Protein AF-A0A821VI29-F1 (afdb_monomer)

pLDDT: mean 85.99, std 6.43, range [51.91, 93.0]

Sequence (60 aa):
QIFLETELFYKGIRPAINVGLSVSRVGSAAQTKAMKQVSGKMKLELAQYREVAAFAQFGS

Solvent-accessible surface area (backbone atoms only — not comparable to full-atom values): 3716 Å² total; per-residue (Å²): 87,84,41,71,40,68,68,42,43,76,74,66,42,79,79,27,63,39,74,87,80,29,45,62,95,69,53,72,76,80,47,55,73,71,54,50,70,68,52,64,56,52,62,56,54,55,50,52,49,52,55,50,53,58,51,57,75,72,64,128

Mean predicted aligned error: 5.23 Å

Secondary structure (DSSP, 8-state):
---B-HHHHHTT-SS-B-TTT---SSGGGGS-HHHHHHHHHHHHHHHHHHHHHHHHTT--

Nearest PDB structures (foldseek):
  5swj-assembly1_A  TM=8.462E-01  e=3.624E-01  Shigella flexneri
  3a5c-assembly1_F  TM=8.000E-01  e=2.240E-01  Thermus thermophilus HB8
  5syp-assembly2_B  TM=8.445E-01  e=3.882E-01  Shigella flexneri
  6n74-assembly2_B  TM=8.421E-01  e=4.159E-01  Shigella flexneri

Structure (mmCIF, N/CA/C/O backbone):
data_AF-A0A821VI29-F1
#
_entry.id   AF-A0A821VI29-F1
#
loop_
_atom_site.group_PDB
_atom_site.id
_atom_site.type_symbol
_atom_site.label_atom_id
_atom_site.label_alt_id
_atom_site.label_comp_id
_atom_site.label_asym_id
_atom_site.label_entity_id
_atom_site.label_seq_id
_atom_site.pdbx_PDB_ins_code
_atom_site.Cartn_x
_atom_site.Cartn_y
_atom_site.Cartn_z
_atom_site.occupancy
_atom_site.B_iso_or_equiv
_atom_site.auth_seq_id
_atom_site.auth_comp_id
_atom_site.auth_asym_id
_atom_site.auth_atom_id
_atom_site.pdbx_PDB_model_num
ATOM 1 N N . GLN A 1 1 ? -3.629 10.963 0.599 1.00 86.06 1 GLN A N 1
ATOM 2 C CA . GLN A 1 1 ? -3.137 11.218 -0.762 1.00 86.06 1 GLN A CA 1
ATOM 3 C C . GLN A 1 1 ? -3.255 9.918 -1.530 1.00 86.06 1 GLN A C 1
ATOM 5 O O . GLN A 1 1 ? -2.744 8.911 -1.051 1.00 86.06 1 GLN A O 1
ATOM 10 N N . ILE A 1 2 ? -4.000 9.930 -2.634 1.00 88.81 2 ILE A N 1
ATOM 11 C CA . ILE A 1 2 ? -4.189 8.777 -3.521 1.00 88.81 2 ILE A CA 1
ATOM 12 C C . ILE A 1 2 ? -3.498 9.148 -4.830 1.00 88.81 2 ILE A C 1
ATOM 14 O O . ILE A 1 2 ? -3.927 10.089 -5.492 1.00 88.81 2 ILE A O 1
ATOM 18 N N . PHE A 1 3 ? -2.408 8.458 -5.147 1.00 90.38 3 PHE A N 1
ATOM 19 C CA . PHE A 1 3 ? -1.638 8.662 -6.368 1.00 90.38 3 PHE A CA 1
ATOM 20 C C . PHE A 1 3 ? -2.056 7.636 -7.411 1.00 90.38 3 PHE A C 1
ATOM 22 O O . PHE A 1 3 ? -2.099 6.437 -7.124 1.00 90.38 3 PHE A O 1
ATOM 29 N N . LEU A 1 4 ? -2.353 8.122 -8.612 1.00 90.69 4 LEU A N 1
ATOM 30 C CA . LEU A 1 4 ? -2.657 7.296 -9.770 1.00 90.69 4 LEU A CA 1
ATOM 31 C C . LEU A 1 4 ? -1.475 7.351 -10.734 1.00 90.69 4 LEU A C 1
ATOM 33 O O . LEU A 1 4 ? -1.051 8.442 -11.107 1.00 90.69 4 LEU A O 1
ATOM 37 N N . GLU A 1 5 ? -0.952 6.194 -11.130 1.00 89.69 5 GLU A N 1
ATOM 38 C CA . GLU A 1 5 ? 0.156 6.117 -12.087 1.00 89.69 5 GLU A CA 1
ATOM 39 C C . GLU A 1 5 ? -0.326 5.678 -13.462 1.00 89.69 5 GLU A C 1
ATOM 41 O O . GLU A 1 5 ? -1.073 4.708 -13.614 1.00 89.69 5 GLU A O 1
ATOM 46 N N . THR A 1 6 ? 0.163 6.372 -14.484 1.00 89.81 6 THR A N 1
ATOM 47 C CA . THR A 1 6 ? -0.097 6.047 -15.886 1.00 89.81 6 THR A CA 1
ATOM 48 C C . THR A 1 6 ? 0.452 4.674 -16.262 1.00 89.81 6 THR A C 1
ATOM 50 O O . THR A 1 6 ? -0.223 3.932 -16.967 1.00 89.81 6 THR A O 1
ATOM 53 N N . GLU A 1 7 ? 1.618 4.279 -15.745 1.00 88.44 7 GLU A N 1
ATOM 54 C CA . GLU A 1 7 ? 2.199 2.957 -16.015 1.00 88.44 7 GLU A CA 1
ATOM 55 C C . GLU A 1 7 ? 1.298 1.813 -15.513 1.00 88.44 7 GLU A C 1
ATOM 57 O O . GLU A 1 7 ? 1.041 0.859 -16.247 1.00 88.44 7 GLU A O 1
ATOM 62 N N . LEU A 1 8 ? 0.746 1.932 -14.298 1.00 86.88 8 LEU A N 1
ATOM 63 C CA . LEU A 1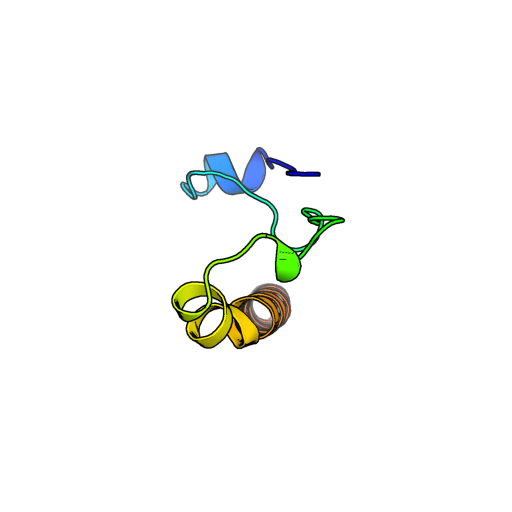 8 ? -0.208 0.959 -13.748 1.00 86.88 8 LEU A CA 1
ATOM 64 C C . LEU A 1 8 ? -1.491 0.893 -14.589 1.00 86.88 8 LEU A C 1
ATOM 66 O O . LEU A 1 8 ? -2.012 -0.196 -14.834 1.00 86.88 8 LEU A O 1
ATOM 70 N N . PHE A 1 9 ? -1.967 2.041 -15.079 1.00 90.62 9 PHE A N 1
ATOM 71 C CA . PHE A 1 9 ? -3.142 2.109 -15.946 1.00 90.62 9 PHE A CA 1
ATOM 72 C C . PHE A 1 9 ? -2.915 1.412 -17.297 1.00 90.62 9 PHE A C 1
ATOM 74 O O . PHE A 1 9 ? -3.781 0.654 -17.744 1.00 90.62 9 PHE A O 1
ATOM 81 N N . TYR A 1 10 ? -1.753 1.630 -17.927 1.00 90.62 10 TYR A N 1
ATOM 82 C CA . TYR A 1 10 ? -1.380 0.977 -19.188 1.00 90.62 10 TYR A CA 1
ATOM 83 C C . TYR A 1 10 ? -1.093 -0.520 -19.020 1.00 90.62 10 TYR A C 1
ATOM 85 O O . TYR A 1 10 ? -1.366 -1.292 -19.934 1.00 90.62 10 TYR A O 1
ATOM 93 N N . LYS A 1 11 ? -0.651 -0.955 -17.832 1.00 87.94 11 LYS A N 1
ATOM 94 C CA . LYS A 1 11 ? -0.550 -2.375 -17.442 1.00 87.94 11 LYS A CA 1
ATOM 95 C C . LYS A 1 11 ? -1.909 -3.036 -17.151 1.00 87.94 11 LYS A C 1
ATOM 97 O O . LYS A 1 11 ? -1.954 -4.204 -16.781 1.00 87.94 11 LYS A O 1
ATOM 102 N N . GLY A 1 12 ? -3.019 -2.308 -17.304 1.00 90.19 12 GLY A N 1
ATOM 103 C CA . GLY A 1 12 ? -4.378 -2.828 -17.129 1.00 90.19 12 GLY A CA 1
ATOM 104 C C . GLY A 1 12 ? -4.888 -2.833 -15.685 1.00 90.19 12 GLY A C 1
ATOM 105 O O . GLY A 1 12 ? -6.030 -3.229 -15.453 1.00 90.19 12 GLY A O 1
ATOM 106 N N . ILE A 1 13 ? -4.104 -2.354 -14.711 1.00 87.38 13 ILE A N 1
ATOM 107 C CA . ILE A 1 13 ? -4.522 -2.288 -13.305 1.00 87.38 13 ILE A CA 1
ATOM 108 C C . ILE A 1 13 ? -5.434 -1.075 -13.116 1.00 87.38 13 ILE A C 1
ATOM 110 O O . ILE A 1 13 ? -5.012 0.078 -13.236 1.00 87.38 13 ILE A O 1
ATOM 114 N N . ARG A 1 14 ? -6.710 -1.339 -12.816 1.00 90.50 14 ARG A N 1
ATOM 115 C CA . ARG A 1 14 ? -7.745 -0.316 -12.627 1.00 90.50 14 ARG A CA 1
ATOM 116 C C . ARG A 1 14 ? -8.532 -0.607 -11.343 1.00 90.50 14 ARG A C 1
ATOM 118 O O . ARG A 1 14 ? -9.112 -1.686 -11.248 1.00 90.50 14 ARG A O 1
ATOM 125 N N . PRO A 1 15 ? -8.587 0.326 -10.375 1.00 88.88 15 PRO A N 1
ATOM 126 C CA . PRO A 1 15 ? -7.996 1.669 -10.386 1.00 88.88 15 PRO A CA 1
ATOM 127 C C . PRO A 1 15 ? -6.461 1.651 -10.241 1.00 88.88 15 PRO A C 1
ATOM 129 O O . PRO A 1 15 ? -5.908 0.852 -9.490 1.00 88.88 15 PRO A O 1
ATOM 132 N N . ALA A 1 16 ? -5.776 2.556 -10.947 1.00 92.31 16 ALA A N 1
ATOM 133 C CA . ALA A 1 16 ? -4.314 2.584 -11.096 1.00 92.31 16 ALA A CA 1
ATOM 134 C C . ALA A 1 16 ? -3.572 3.169 -9.876 1.00 92.31 16 ALA A C 1
ATOM 136 O O . ALA A 1 16 ? -2.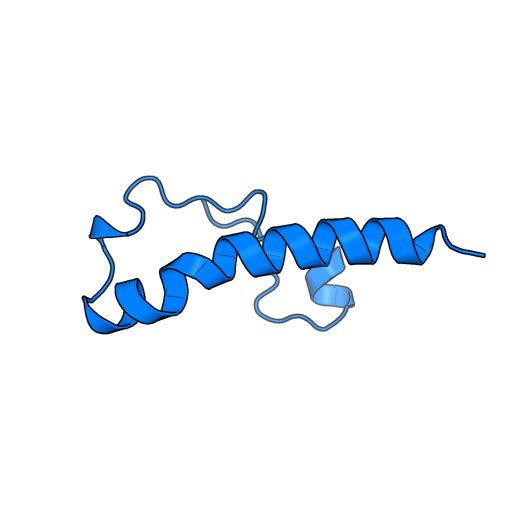730 4.055 -10.007 1.00 92.31 16 ALA A O 1
ATOM 137 N N . ILE A 1 17 ? -3.922 2.717 -8.672 1.00 90.00 17 ILE A N 1
ATOM 138 C CA . ILE A 1 17 ? -3.429 3.274 -7.409 1.00 90.00 17 ILE A CA 1
ATOM 139 C C . ILE A 1 17 ? -2.003 2.786 -7.133 1.00 90.00 17 ILE A C 1
ATOM 141 O O . ILE A 1 17 ? -1.762 1.584 -6.992 1.00 90.00 17 ILE A O 1
ATOM 145 N N . ASN A 1 18 ? -1.059 3.714 -6.956 1.00 88.19 18 ASN A N 1
ATOM 146 C CA . ASN A 1 18 ? 0.260 3.357 -6.444 1.00 88.19 18 ASN A CA 1
ATOM 147 C C . ASN A 1 18 ? 0.192 3.164 -4.922 1.00 88.19 18 ASN A C 1
ATOM 149 O O . ASN A 1 18 ? 0.063 4.129 -4.171 1.00 88.19 18 ASN A O 1
ATOM 153 N N . VAL A 1 19 ? 0.307 1.917 -4.461 1.00 85.44 19 VAL A N 1
ATOM 154 C CA . VAL A 1 19 ? 0.188 1.543 -3.038 1.00 85.44 19 VAL A CA 1
ATOM 155 C C . VAL A 1 19 ? 1.366 2.041 -2.178 1.00 85.44 19 VAL A C 1
ATOM 157 O O . VAL A 1 19 ? 1.203 2.217 -0.972 1.00 85.44 19 VAL A O 1
ATOM 160 N N . GLY A 1 20 ? 2.536 2.295 -2.774 1.00 84.31 20 GLY A N 1
ATOM 161 C CA . GLY A 1 20 ? 3.724 2.783 -2.064 1.00 84.31 20 GLY A CA 1
ATOM 162 C C . GLY A 1 20 ? 3.654 4.278 -1.745 1.00 84.31 20 GLY A C 1
ATOM 163 O O . GLY A 1 20 ? 3.906 4.683 -0.612 1.00 84.31 20 GLY A O 1
ATOM 164 N N . LEU A 1 21 ? 3.251 5.090 -2.725 1.00 86.81 21 LEU A N 1
ATOM 165 C CA . LEU A 1 21 ? 3.130 6.547 -2.589 1.00 86.81 21 LEU A CA 1
ATOM 166 C C . LEU A 1 21 ? 1.786 6.973 -1.979 1.00 86.81 21 LEU A C 1
ATOM 168 O O . LEU A 1 21 ? 1.686 8.018 -1.330 1.00 86.81 21 LEU A O 1
ATOM 172 N N . SER A 1 22 ? 0.732 6.175 -2.173 1.00 89.31 22 SER A N 1
ATOM 173 C CA . SER A 1 22 ? -0.594 6.485 -1.635 1.00 89.31 22 SER A CA 1
ATOM 174 C C . SER A 1 22 ? -0.663 6.216 -0.137 1.00 89.31 22 SER A C 1
ATOM 176 O O . SER A 1 22 ? -0.533 5.087 0.332 1.00 89.31 22 SER A O 1
ATOM 178 N N . VAL A 1 23 ? -0.946 7.266 0.631 1.00 88.69 23 VAL A N 1
ATOM 179 C CA . VAL A 1 23 ? -1.051 7.209 2.092 1.00 88.69 23 VAL A CA 1
ATOM 180 C C . VAL A 1 23 ? -2.336 7.866 2.581 1.00 88.69 23 VAL A C 1
ATOM 182 O O . VAL A 1 23 ? -2.701 8.963 2.153 1.00 88.69 23 VAL A O 1
ATOM 185 N N . SER A 1 24 ? -3.016 7.227 3.530 1.00 89.44 24 SER A N 1
ATOM 186 C CA . SER A 1 24 ? -4.093 7.855 4.300 1.00 89.44 24 SER A CA 1
ATOM 187 C C . SER A 1 24 ? -3.524 8.374 5.616 1.00 89.44 24 SER A C 1
ATOM 189 O O . SER A 1 24 ? -2.964 7.595 6.381 1.00 89.44 24 SER A O 1
ATOM 191 N N . ARG A 1 25 ? -3.682 9.676 5.890 1.00 87.00 25 ARG A N 1
ATOM 192 C CA . ARG A 1 25 ? -3.231 10.285 7.155 1.00 87.00 25 ARG A CA 1
ATOM 193 C C . ARG A 1 25 ? -4.053 9.805 8.359 1.00 87.00 25 ARG A C 1
ATOM 195 O O . ARG A 1 25 ? -3.528 9.750 9.458 1.00 87.00 25 ARG A O 1
ATOM 202 N N . VAL A 1 26 ? -5.315 9.424 8.139 1.00 88.81 26 VAL A N 1
ATOM 203 C CA . VAL A 1 26 ? -6.205 8.859 9.174 1.00 88.81 26 VAL A CA 1
ATOM 204 C C . VAL A 1 26 ? -5.977 7.349 9.344 1.00 88.81 26 VAL A C 1
ATOM 206 O O . VAL A 1 26 ? -6.142 6.795 10.429 1.00 88.81 26 VAL A O 1
ATOM 209 N N . GLY A 1 27 ? -5.559 6.665 8.276 1.00 85.75 27 GLY A N 1
ATOM 210 C CA . GLY A 1 27 ? -5.181 5.255 8.321 1.00 85.75 27 GLY A CA 1
ATOM 211 C C . GLY A 1 27 ? -6.336 4.323 8.700 1.00 85.75 27 GLY A C 1
ATOM 212 O O . GLY A 1 27 ? -7.458 4.465 8.215 1.00 85.75 27 GLY A O 1
ATOM 213 N N . SER A 1 28 ? -6.047 3.348 9.566 1.00 81.00 28 SER A N 1
ATOM 214 C CA . SER A 1 28 ? -6.994 2.291 9.958 1.00 81.00 28 SER A CA 1
ATOM 215 C C . SER A 1 28 ? -8.105 2.752 10.909 1.00 81.00 28 SER A C 1
ATOM 217 O O . SER A 1 28 ? -9.033 1.988 11.160 1.00 81.00 28 SER A O 1
ATOM 219 N N . ALA A 1 29 ? -8.041 3.982 11.433 1.00 87.31 29 ALA A N 1
ATOM 220 C CA . ALA A 1 29 ? -9.088 4.537 12.293 1.00 87.31 29 ALA A CA 1
ATOM 221 C C . ALA A 1 29 ? -10.389 4.832 11.525 1.00 87.31 29 ALA A C 1
ATOM 223 O O . ALA A 1 29 ? -11.465 4.792 12.108 1.00 87.31 29 ALA A O 1
ATOM 224 N N . ALA A 1 30 ? -10.296 5.074 10.213 1.00 89.06 30 ALA A N 1
ATOM 225 C CA . ALA A 1 30 ? -11.451 5.291 9.340 1.00 89.06 30 ALA A CA 1
ATOM 226 C C . ALA A 1 30 ? -12.071 3.985 8.797 1.00 89.06 30 ALA A C 1
ATOM 228 O O . ALA A 1 30 ? -13.030 4.034 8.033 1.00 89.06 30 ALA A O 1
ATOM 229 N N . GLN A 1 31 ? -11.510 2.817 9.131 1.00 89.06 31 GLN A N 1
ATOM 230 C CA . GLN A 1 31 ? -11.947 1.526 8.594 1.00 89.06 31 GLN A CA 1
ATOM 231 C C . GLN A 1 31 ? -12.933 0.823 9.532 1.00 89.06 31 GLN A C 1
ATOM 233 O O . GLN A 1 31 ? -12.848 0.929 10.755 1.00 89.06 31 GLN A O 1
ATOM 238 N N . THR A 1 32 ? -13.838 0.027 8.959 1.00 93.00 32 THR A N 1
ATOM 239 C CA . THR A 1 32 ? -14.690 -0.881 9.737 1.00 93.00 32 THR A CA 1
ATOM 240 C C . THR A 1 32 ? -13.849 -1.993 10.379 1.00 93.00 32 THR A C 1
ATOM 242 O O . THR A 1 32 ? -12.799 -2.380 9.858 1.00 93.00 32 THR A O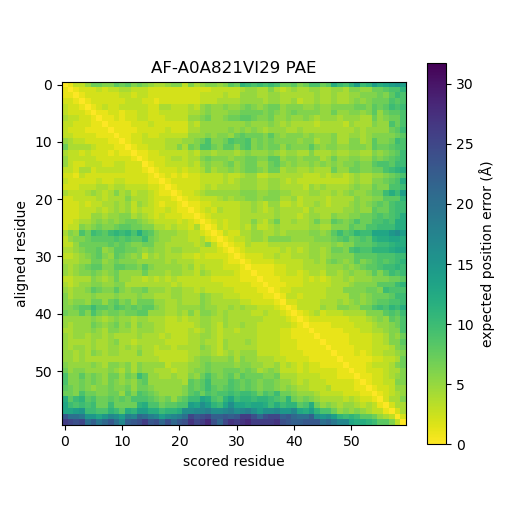 1
ATOM 245 N N . LYS A 1 33 ? -14.306 -2.544 11.516 1.00 88.75 33 LYS A N 1
ATOM 246 C CA . LYS A 1 33 ? -13.570 -3.593 12.255 1.00 88.75 33 LYS A CA 1
ATOM 247 C C . LYS A 1 33 ? -13.233 -4.808 11.384 1.00 88.75 33 LYS A C 1
ATOM 249 O O . LYS A 1 33 ? -12.108 -5.293 11.448 1.00 88.75 33 LYS A O 1
ATOM 254 N N . ALA A 1 34 ? -14.182 -5.254 10.558 1.00 91.31 34 ALA A N 1
ATOM 255 C CA . ALA A 1 34 ? -13.983 -6.377 9.645 1.00 91.31 34 ALA A CA 1
ATOM 256 C C . ALA A 1 34 ? -12.878 -6.085 8.617 1.00 91.31 34 ALA A C 1
ATOM 258 O O . ALA A 1 34 ? -11.969 -6.894 8.454 1.00 91.31 34 ALA A O 1
ATOM 259 N N . MET A 1 35 ? -12.894 -4.897 7.994 1.00 91.25 35 MET A N 1
ATOM 260 C CA . MET A 1 35 ? -11.867 -4.509 7.024 1.00 91.25 35 MET A CA 1
ATOM 261 C C . MET A 1 35 ? -10.481 -4.459 7.673 1.00 91.25 35 MET A C 1
ATOM 263 O O . MET A 1 35 ? -9.530 -5.007 7.129 1.00 91.25 35 MET A O 1
ATOM 267 N N . LYS A 1 36 ? -10.371 -3.897 8.882 1.00 86.81 36 LYS A N 1
ATOM 268 C CA . LYS A 1 36 ? -9.094 -3.791 9.600 1.00 86.81 36 LYS A CA 1
ATOM 269 C C . LYS A 1 36 ? -8.445 -5.154 9.888 1.00 86.81 36 LYS A C 1
ATOM 271 O O . LYS A 1 36 ? -7.221 -5.257 9.839 1.00 86.81 36 LYS A O 1
ATOM 276 N N . GLN A 1 37 ? -9.242 -6.186 10.179 1.00 87.12 37 GLN A N 1
ATOM 277 C CA . GLN A 1 37 ? -8.735 -7.540 10.434 1.00 87.12 37 GLN A CA 1
ATOM 278 C C . GLN A 1 37 ? -8.140 -8.182 9.176 1.00 87.12 37 GLN A C 1
ATOM 280 O O . GLN A 1 37 ? -7.087 -8.811 9.258 1.00 87.12 37 GLN A O 1
ATOM 285 N N . VAL A 1 38 ? -8.776 -7.990 8.017 1.00 88.00 38 VAL A N 1
ATOM 286 C CA . VAL A 1 38 ? -8.345 -8.621 6.758 1.00 88.00 38 VAL A CA 1
ATOM 287 C C . VAL A 1 38 ? -7.291 -7.802 6.009 1.00 88.00 38 VAL A C 1
ATOM 289 O O . VAL A 1 38 ? -6.381 -8.366 5.408 1.00 88.00 38 VAL A O 1
ATOM 292 N N . SER A 1 39 ? -7.349 -6.468 6.072 1.00 86.31 39 SER A N 1
ATOM 293 C CA . SER A 1 39 ? -6.465 -5.588 5.296 1.00 86.31 39 SER A CA 1
ATOM 294 C C . SER A 1 39 ? -5.139 -5.264 5.989 1.00 86.31 39 SER A C 1
ATOM 296 O O . SER A 1 39 ? -4.283 -4.613 5.391 1.00 86.31 39 SER A O 1
ATOM 298 N N . GLY A 1 40 ? -4.957 -5.664 7.254 1.00 83.75 40 GLY A N 1
ATOM 299 C CA . GLY A 1 40 ? -3.779 -5.309 8.052 1.00 83.75 40 GLY A CA 1
ATOM 300 C C . GLY A 1 40 ? -2.459 -5.836 7.478 1.00 83.75 40 GLY A C 1
ATOM 301 O O . GLY A 1 40 ? -1.463 -5.115 7.477 1.00 83.75 40 GLY A O 1
ATOM 302 N N . LYS A 1 41 ? -2.461 -7.064 6.943 1.00 86.06 41 LYS A N 1
ATOM 303 C CA . LYS A 1 41 ? -1.276 -7.701 6.335 1.00 86.06 41 LYS A CA 1
ATOM 304 C C . LYS A 1 41 ? -1.120 -7.397 4.844 1.00 86.06 41 LYS A C 1
ATOM 306 O O . LYS A 1 41 ? 0.000 -7.325 4.352 1.00 86.06 41 LYS A O 1
ATOM 311 N N . MET A 1 42 ? -2.225 -7.107 4.160 1.00 87.06 42 MET A N 1
ATOM 312 C CA . MET A 1 42 ? -2.276 -6.895 2.710 1.00 87.06 42 MET A CA 1
ATOM 313 C C . MET A 1 42 ? -1.301 -5.814 2.217 1.00 87.06 42 MET A C 1
ATOM 315 O O . MET A 1 42 ? -0.683 -5.966 1.167 1.00 87.06 42 MET A O 1
ATOM 319 N N . LYS A 1 43 ? -1.109 -4.724 2.978 1.00 82.50 43 LYS A N 1
ATOM 320 C CA . LYS A 1 43 ? -0.142 -3.677 2.602 1.00 82.50 43 LYS A CA 1
ATOM 321 C C . LYS A 1 43 ? 1.305 -4.187 2.623 1.00 82.50 43 LYS A C 1
ATOM 323 O O . LYS A 1 43 ? 2.085 -3.815 1.752 1.00 82.50 43 LYS A O 1
ATOM 328 N N . LEU A 1 44 ? 1.657 -5.006 3.614 1.00 85.38 44 LEU A N 1
ATOM 329 C CA . LEU A 1 44 ? 2.999 -5.573 3.751 1.00 85.38 44 LEU A CA 1
ATOM 330 C C . LEU A 1 44 ? 3.269 -6.593 2.640 1.00 85.38 44 LEU A C 1
ATOM 332 O O . LEU A 1 44 ? 4.321 -6.550 2.012 1.00 85.38 44 LEU A O 1
ATOM 336 N N . GLU A 1 45 ? 2.294 -7.454 2.362 1.00 87.88 45 GLU A N 1
ATOM 337 C CA . GLU A 1 45 ? 2.372 -8.462 1.300 1.00 87.88 45 GLU A CA 1
ATOM 338 C C . GLU A 1 45 ? 2.524 -7.812 -0.084 1.00 87.88 45 GLU A C 1
ATOM 340 O O . GLU A 1 45 ? 3.375 -8.221 -0.869 1.00 87.88 45 GLU A O 1
ATOM 345 N N . LEU A 1 46 ? 1.778 -6.736 -0.367 1.00 86.50 46 LEU A N 1
ATOM 346 C CA . LEU A 1 46 ? 1.918 -5.981 -1.619 1.00 86.50 46 LEU A CA 1
ATOM 347 C C . LEU A 1 46 ? 3.269 -5.267 -1.742 1.00 86.50 46 LEU A C 1
ATOM 349 O O . LEU A 1 46 ? 3.786 -5.143 -2.852 1.00 86.50 46 LEU A O 1
ATOM 353 N N . ALA A 1 47 ? 3.840 -4.793 -0.631 1.00 85.25 4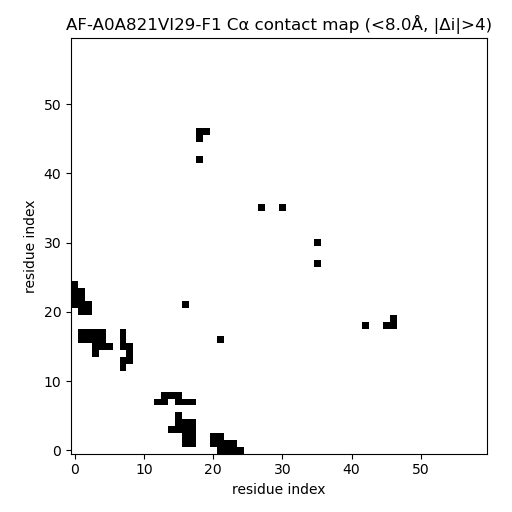7 ALA A N 1
ATOM 354 C CA . ALA A 1 47 ? 5.184 -4.223 -0.633 1.00 85.25 47 ALA A CA 1
ATOM 355 C C . ALA A 1 47 ? 6.226 -5.303 -0.963 1.00 85.25 47 ALA A C 1
ATOM 357 O O . ALA A 1 47 ? 7.016 -5.116 -1.882 1.00 85.25 47 ALA A O 1
ATOM 358 N N . GLN A 1 48 ? 6.158 -6.464 -0.304 1.00 86.19 48 GLN A N 1
ATOM 359 C CA . GLN A 1 48 ? 7.044 -7.600 -0.585 1.00 86.19 48 GLN A CA 1
ATOM 360 C C . GLN A 1 48 ? 6.915 -8.095 -2.029 1.00 86.19 48 GLN A C 1
ATOM 362 O O . GLN A 1 48 ? 7.924 -8.337 -2.684 1.00 86.19 48 GLN A O 1
ATOM 367 N N . TYR A 1 49 ? 5.692 -8.189 -2.559 1.00 88.38 49 TYR A N 1
ATOM 368 C CA . TYR A 1 49 ? 5.467 -8.565 -3.954 1.00 88.38 49 TYR A CA 1
ATOM 369 C C . TYR A 1 49 ? 6.156 -7.604 -4.927 1.00 88.38 49 TYR A C 1
ATOM 371 O O . TYR A 1 49 ? 6.754 -8.052 -5.899 1.00 88.38 49 TYR A O 1
ATOM 379 N N . ARG A 1 50 ? 6.099 -6.289 -4.675 1.00 83.12 50 ARG A N 1
ATOM 380 C CA . ARG A 1 50 ? 6.760 -5.297 -5.537 1.00 83.12 50 ARG A CA 1
ATOM 381 C C . ARG A 1 50 ? 8.282 -5.414 -5.492 1.00 83.12 50 ARG A C 1
ATOM 383 O O . ARG A 1 50 ? 8.897 -5.349 -6.550 1.00 83.12 50 ARG A O 1
ATOM 390 N N . GLU A 1 51 ? 8.863 -5.638 -4.315 1.00 83.19 51 GLU A N 1
ATOM 391 C CA . GLU A 1 51 ? 10.309 -5.869 -4.173 1.00 83.19 51 GLU A CA 1
ATOM 392 C C . GLU A 1 51 ? 10.751 -7.130 -4.934 1.00 83.19 51 GLU A C 1
ATOM 394 O O . GLU A 1 51 ? 11.702 -7.095 -5.714 1.00 83.19 51 GLU A O 1
ATOM 399 N N . VAL A 1 52 ? 10.010 -8.234 -4.784 1.00 85.75 52 VAL A N 1
ATOM 400 C CA . VAL A 1 52 ? 10.303 -9.490 -5.492 1.00 85.75 52 VAL A CA 1
ATOM 401 C C . VAL A 1 52 ? 10.082 -9.352 -6.998 1.00 85.75 52 VAL A C 1
ATOM 403 O O . VAL A 1 52 ? 10.897 -9.844 -7.770 1.00 85.75 52 VAL A O 1
ATOM 406 N N . ALA A 1 53 ? 9.022 -8.673 -7.440 1.00 84.38 53 ALA A N 1
ATOM 407 C CA . ALA A 1 53 ? 8.757 -8.451 -8.860 1.00 84.38 53 ALA A CA 1
ATOM 408 C C . ALA A 1 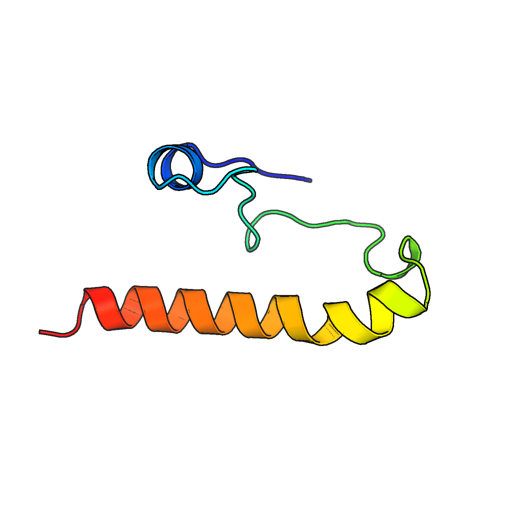53 ? 9.841 -7.581 -9.514 1.00 84.38 53 ALA A C 1
ATOM 410 O O . ALA A 1 53 ? 10.260 -7.874 -10.632 1.00 84.38 53 ALA A O 1
ATOM 411 N N . ALA A 1 54 ? 10.331 -6.555 -8.809 1.00 83.00 54 ALA A N 1
ATOM 412 C CA . ALA A 1 54 ? 11.455 -5.750 -9.272 1.00 83.00 54 ALA A CA 1
ATOM 413 C C . ALA A 1 54 ? 12.730 -6.596 -9.396 1.00 83.00 54 ALA A C 1
ATOM 415 O O . ALA A 1 54 ? 13.407 -6.519 -10.415 1.00 83.00 54 ALA A O 1
ATOM 416 N N . PHE A 1 55 ? 13.024 -7.453 -8.412 1.00 80.38 55 PHE A N 1
ATOM 417 C CA . PHE A 1 55 ? 14.186 -8.345 -8.457 1.00 80.38 55 PHE A CA 1
ATOM 418 C C . PHE A 1 55 ? 14.080 -9.411 -9.561 1.00 80.38 55 PHE A C 1
ATOM 420 O O . PHE A 1 55 ? 15.030 -9.627 -10.309 1.00 80.38 55 PHE A O 1
ATOM 427 N N . ALA A 1 56 ? 12.910 -10.035 -9.713 1.00 84.00 56 ALA A N 1
ATOM 428 C CA . ALA A 1 56 ? 12.646 -11.041 -10.741 1.00 84.00 56 ALA A CA 1
ATOM 429 C C . ALA A 1 56 ? 12.788 -10.480 -12.164 1.00 84.00 56 ALA A C 1
ATOM 431 O O . ALA A 1 56 ? 13.100 -11.225 -13.086 1.00 84.00 56 ALA A O 1
ATOM 432 N N . GLN A 1 57 ? 12.613 -9.170 -12.347 1.00 75.62 57 GLN A N 1
ATOM 433 C CA . GLN A 1 57 ? 12.804 -8.521 -13.639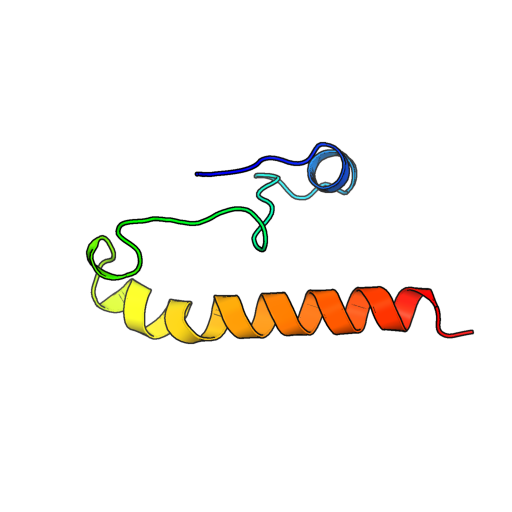 1.00 75.62 57 GLN A CA 1
ATOM 434 C C . GLN A 1 57 ? 14.285 -8.378 -14.043 1.00 75.62 57 GLN A C 1
ATOM 436 O O . GLN A 1 57 ? 14.571 -8.208 -15.226 1.00 75.62 57 GLN A O 1
ATOM 441 N N . PHE A 1 58 ? 15.217 -8.490 -13.090 1.00 74.38 58 PHE A N 1
ATOM 442 C CA . PHE A 1 58 ? 16.665 -8.506 -13.340 1.00 74.38 58 PHE A CA 1
ATOM 443 C C . PHE A 1 58 ? 17.275 -9.919 -13.300 1.00 74.38 58 PHE A C 1
ATOM 445 O O . PHE A 1 58 ? 18.467 -10.069 -13.560 1.00 74.38 58 PHE A O 1
ATOM 452 N N . GLY A 1 59 ? 16.485 -10.948 -12.975 1.00 62.75 59 GLY A N 1
ATOM 453 C CA . GLY A 1 59 ? 16.924 -12.342 -12.968 1.00 62.75 59 GLY A CA 1
ATOM 454 C C . GLY A 1 59 ? 16.945 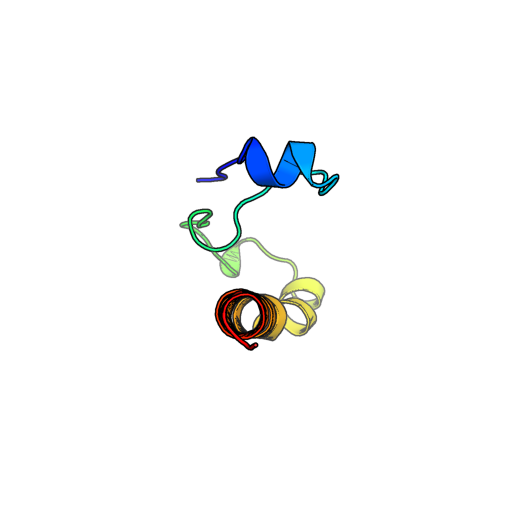-12.936 -14.375 1.00 62.75 59 GL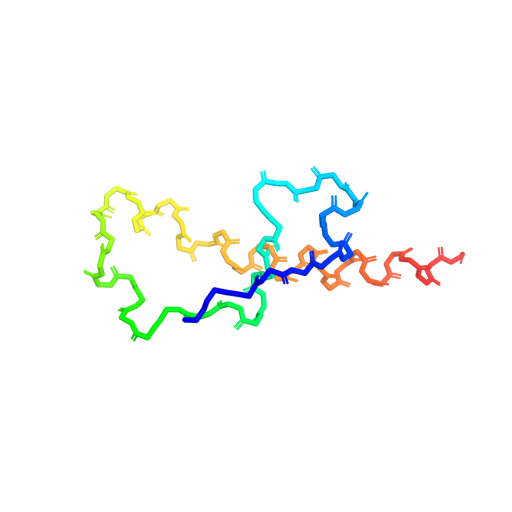Y A C 1
ATOM 455 O O . GLY A 1 59 ? 15.907 -13.367 -14.873 1.00 62.75 59 GLY A O 1
ATOM 456 N N . SER A 1 60 ? 18.125 -12.947 -14.997 1.00 51.91 60 SER A N 1
ATOM 457 C CA . SER A 1 60 ? 18.490 -13.829 -16.117 1.00 51.91 60 SER A CA 1
ATOM 458 C C . SER A 1 60 ? 19.074 -15.137 -15.602 1.00 51.91 60 SER A C 1
ATOM 460 O O . SER A 1 60 ? 19.997 -15.028 -14.759 1.00 51.91 60 SER A O 1
#

InterPro domains:
  IPR000793 ATP synthase, alpha subunit, C-terminal [PF00306] (31-60)
  IPR005294 ATP synthase, F1 complex, alpha subunit [PTHR48082] (1-60)
  IPR020003 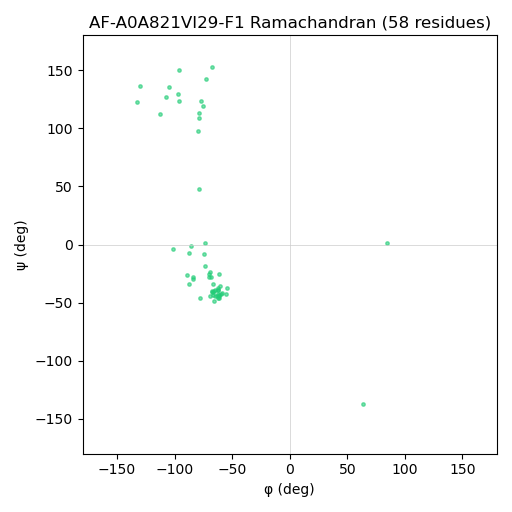ATPase, alpha/beta subunit, nucleotide-binding domain, active site [PS00152] (15-24)
  IPR027417 P-loop containing nucleoside triphosphate hydrolase [G3DSA:3.40.50.300] (1-31)
  IPR027417 P-loop containing nucleoside triphosphate hydrolase [SSF52540] (1-30)
  IPR038376 ATP synthase, alpha subunit, C-terminal domain superfamily [G3DSA:1.20.150.20] (32-60)

Radius of gyration: 13.78 Å; Cα contacts (8 Å, |Δi|>4): 37; chains: 1; bounding box: 33×25×32 Å

Organism: NCBI:txid392032

Foldseek 3Di:
DWDADPVQVVVVNPVRTDLVPDDDPCPCVPPDPVCCVPCVCVSVVVVVVVVVVVVVVVPD